Protein AF-A0A962NEY7-F1 (afdb_monomer_lite)

Sequence (91 aa):
MPSSPILSALLQQMADAFGVENLPPMHWTGQGGLRSPFYVTELAAASMGFAAGLLTLYRQGKPTPVTTDCRLASFWFGMSLRPQGWQLPGL

Structure (mmCIF, N/CA/C/O backbone):
data_AF-A0A962NEY7-F1
#
_entry.id   AF-A0A962NEY7-F1
#
loop_
_atom_site.group_PDB
_atom_site.id
_atom_site.type_symbol
_atom_site.label_atom_id
_atom_site.label_alt_id
_atom_site.label_comp_id
_atom_site.label_asym_id
_atom_site.label_entity_id
_atom_site.label_seq_id
_atom_site.pdbx_PDB_ins_code
_atom_site.Cartn_x
_atom_site.Cartn_y
_atom_site.Cartn_z
_atom_site.occupancy
_atom_site.B_iso_or_equiv
_atom_site.auth_seq_id
_atom_site.auth_comp_id
_atom_site.auth_asym_id
_atom_site.auth_atom_id
_atom_site.pdbx_PDB_model_num
ATOM 1 N N . MET A 1 1 ? 8.194 7.979 4.771 1.00 48.50 1 MET A N 1
ATOM 2 C CA . MET A 1 1 ? 7.686 8.894 3.731 1.00 48.50 1 MET A CA 1
ATOM 3 C C . MET A 1 1 ? 6.505 9.658 4.312 1.00 48.50 1 MET A C 1
ATOM 5 O O . MET A 1 1 ? 5.606 8.987 4.803 1.00 48.50 1 MET A O 1
ATOM 9 N N . PRO A 1 2 ? 6.498 11.004 4.342 1.00 47.03 2 PRO A N 1
ATOM 10 C CA . PRO A 1 2 ? 5.264 11.739 4.605 1.00 47.03 2 PRO A CA 1
ATOM 11 C C . PRO A 1 2 ? 4.271 11.452 3.467 1.00 47.03 2 PRO A C 1
ATOM 13 O O . PRO A 1 2 ? 4.695 11.256 2.330 1.00 47.03 2 PRO A O 1
ATOM 16 N N . SER A 1 3 ? 2.988 11.354 3.817 1.00 63.56 3 SER A N 1
ATOM 17 C CA . SER A 1 3 ? 1.779 11.292 2.974 1.00 63.56 3 SER A CA 1
ATOM 18 C C . SER A 1 3 ? 2.024 11.320 1.456 1.00 63.56 3 SER A C 1
ATOM 20 O O . SER A 1 3 ? 1.977 12.372 0.822 1.00 63.56 3 SER A O 1
ATOM 22 N N . SER A 1 4 ? 2.272 10.150 0.857 1.00 82.19 4 SER A N 1
ATOM 23 C CA . SER A 1 4 ? 2.296 10.030 -0.603 1.00 82.19 4 SER A CA 1
ATOM 24 C C . SER A 1 4 ? 0.863 10.159 -1.136 1.00 82.19 4 SER A C 1
ATOM 26 O O . SER A 1 4 ? 0.035 9.300 -0.816 1.00 82.19 4 SER A O 1
ATOM 28 N N . PRO A 1 5 ? 0.543 11.181 -1.954 1.00 90.00 5 PRO A N 1
ATOM 29 C CA . PRO A 1 5 ? -0.810 11.368 -2.480 1.00 90.00 5 PRO A CA 1
ATOM 30 C C . PRO A 1 5 ? -1.242 10.210 -3.388 1.00 90.00 5 PRO A C 1
ATOM 32 O O . PRO A 1 5 ? -2.424 9.882 -3.450 1.00 90.00 5 PRO A O 1
ATOM 35 N N . ILE A 1 6 ? -0.284 9.546 -4.042 1.00 93.50 6 ILE A N 1
ATOM 36 C CA . ILE A 1 6 ? -0.540 8.375 -4.883 1.00 93.50 6 ILE A CA 1
ATOM 37 C C . ILE A 1 6 ? -1.012 7.185 -4.043 1.00 93.50 6 ILE A C 1
ATOM 39 O O . ILE A 1 6 ? -1.981 6.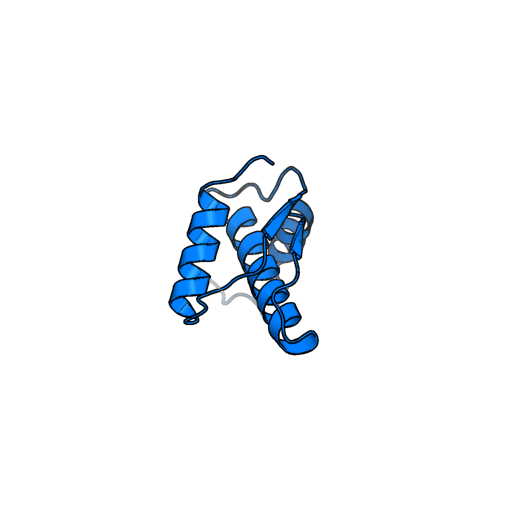531 -4.415 1.00 93.50 6 ILE A O 1
ATOM 43 N N . LEU A 1 7 ? -0.381 6.926 -2.891 1.00 94.06 7 LEU A N 1
ATOM 44 C CA . LEU A 1 7 ? -0.806 5.843 -1.995 1.00 94.06 7 LEU A CA 1
ATOM 45 C C . LEU A 1 7 ? -2.227 6.071 -1.476 1.00 94.06 7 LEU A C 1
ATOM 47 O O . LEU A 1 7 ? -3.030 5.141 -1.463 1.00 94.06 7 LEU A O 1
ATOM 51 N N . SER A 1 8 ? -2.554 7.306 -1.094 1.00 92.38 8 SER A N 1
ATOM 52 C CA . SER A 1 8 ? -3.908 7.665 -0.665 1.00 92.38 8 SER A CA 1
ATOM 53 C C . SER A 1 8 ? -4.933 7.496 -1.787 1.00 92.38 8 SER A C 1
ATOM 55 O O . SER A 1 8 ? -5.993 6.922 -1.554 1.00 92.38 8 SER A O 1
ATOM 57 N N . ALA A 1 9 ? -4.614 7.935 -3.008 1.00 95.38 9 ALA A N 1
ATOM 58 C CA . ALA A 1 9 ? -5.503 7.781 -4.157 1.00 95.38 9 ALA A CA 1
ATOM 59 C C . ALA A 1 9 ? -5.753 6.304 -4.506 1.00 95.38 9 ALA A C 1
ATOM 61 O O . ALA A 1 9 ? -6.894 5.913 -4.739 1.00 95.38 9 ALA A O 1
ATOM 62 N N . LEU A 1 10 ? -4.707 5.472 -4.497 1.00 96.00 10 LEU A N 1
ATOM 63 C CA . LEU A 1 10 ? -4.823 4.035 -4.755 1.00 96.00 10 LEU A CA 1
ATOM 64 C C . LEU A 1 10 ? -5.658 3.328 -3.687 1.00 96.00 10 LEU A C 1
ATOM 66 O O . LEU A 1 10 ? -6.516 2.520 -4.028 1.00 96.00 10 LEU A O 1
ATOM 70 N N . LEU A 1 11 ? -5.445 3.652 -2.408 1.00 94.94 11 LEU A N 1
ATOM 71 C CA . LEU A 1 11 ? -6.270 3.113 -1.328 1.00 94.94 11 LEU A CA 1
ATOM 72 C C . LEU A 1 11 ? -7.739 3.494 -1.482 1.00 94.94 11 LEU A C 1
ATOM 74 O O . LEU A 1 11 ? -8.589 2.635 -1.277 1.00 94.94 11 LEU A O 1
ATOM 78 N N . GLN A 1 12 ? -8.033 4.744 -1.849 1.00 94.50 12 GLN A N 1
ATOM 79 C CA . GLN A 1 12 ? -9.410 5.177 -2.068 1.00 94.50 12 GLN A CA 1
ATOM 80 C C . GLN A 1 12 ? -10.052 4.398 -3.219 1.00 94.50 12 GLN A C 1
ATOM 82 O O . GLN A 1 12 ? -11.136 3.855 -3.055 1.00 94.50 12 GLN A O 1
ATOM 87 N N . GLN A 1 13 ? -9.352 4.247 -4.347 1.00 96.62 13 GLN A N 1
ATOM 88 C CA . GLN A 1 13 ? -9.855 3.457 -5.475 1.00 96.62 13 GLN A CA 1
ATOM 89 C C . GLN A 1 13 ? -10.106 1.990 -5.098 1.00 96.62 13 GLN A C 1
ATOM 91 O O . GLN A 1 13 ? -11.100 1.409 -5.525 1.00 96.62 13 GLN A O 1
ATOM 96 N N . MET A 1 14 ? -9.228 1.383 -4.292 1.00 96.81 14 MET A N 1
ATOM 97 C CA . MET A 1 14 ? -9.431 0.023 -3.780 1.00 96.81 14 MET A CA 1
ATOM 98 C C . MET A 1 14 ? -10.627 -0.043 -2.823 1.00 96.81 14 MET A C 1
ATOM 100 O O . MET A 1 14 ? -11.435 -0.960 -2.922 1.00 96.81 14 MET A O 1
ATOM 104 N N . ALA A 1 15 ? -10.770 0.929 -1.923 1.00 95.06 15 ALA A N 1
ATOM 105 C CA . ALA A 1 15 ? -11.906 1.018 -1.012 1.00 95.06 15 ALA A CA 1
ATOM 106 C C . ALA A 1 15 ? -13.231 1.093 -1.781 1.00 95.06 15 ALA A C 1
ATOM 108 O O . ALA A 1 15 ? -14.124 0.283 -1.533 1.00 95.06 15 ALA A O 1
ATOM 109 N N . ASP A 1 16 ? -13.312 1.981 -2.773 1.00 96.38 16 ASP A N 1
ATOM 110 C CA . ASP A 1 16 ? -14.489 2.158 -3.623 1.00 96.38 16 ASP A CA 1
ATOM 111 C C . ASP A 1 16 ? -14.806 0.875 -4.408 1.00 96.38 16 ASP A C 1
ATOM 113 O O . ASP A 1 16 ? -15.950 0.425 -4.440 1.00 96.38 16 ASP A O 1
ATOM 117 N N . ALA A 1 17 ? -13.787 0.235 -4.995 1.00 96.75 17 ALA A N 1
ATOM 118 C CA . ALA A 1 17 ? -13.953 -0.982 -5.791 1.00 96.75 17 ALA A CA 1
ATOM 119 C C . ALA A 1 17 ? -14.463 -2.181 -4.973 1.00 96.75 17 ALA A C 1
ATOM 121 O O . ALA A 1 17 ? -15.176 -3.032 -5.504 1.00 96.75 17 ALA A O 1
ATOM 122 N N . PHE A 1 18 ? -14.098 -2.259 -3.692 1.00 94.38 18 PHE A N 1
ATOM 123 C CA . PHE A 1 18 ? -14.516 -3.334 -2.789 1.00 94.38 18 PHE A CA 1
ATOM 124 C C . PHE A 1 18 ? -15.713 -2.950 -1.901 1.00 94.38 18 PHE A C 1
ATOM 126 O O . PHE A 1 18 ? -16.159 -3.783 -1.113 1.00 94.38 18 PHE A O 1
ATOM 133 N N . GLY A 1 19 ? -16.234 -1.721 -2.003 1.00 94.38 19 GLY A N 1
ATOM 134 C CA . GLY A 1 19 ? -17.328 -1.230 -1.158 1.00 94.38 19 GLY A CA 1
ATOM 135 C C . GLY A 1 19 ? -16.960 -1.143 0.328 1.00 94.38 19 GLY A C 1
ATOM 136 O O . GLY A 1 19 ? -17.777 -1.455 1.192 1.00 94.38 19 GLY A O 1
ATOM 137 N N . VAL A 1 20 ? -15.713 -0.782 0.640 1.00 90.94 20 VAL A N 1
ATOM 138 C CA . VAL A 1 20 ? -15.181 -0.734 2.010 1.00 90.94 20 VAL A CA 1
ATOM 139 C C . VAL A 1 20 ? -15.180 0.707 2.504 1.00 90.94 20 VAL A C 1
ATOM 141 O O . VAL A 1 20 ? -14.368 1.514 2.070 1.00 90.94 20 VAL A O 1
ATOM 144 N N . GLU A 1 21 ? -16.053 1.028 3.455 1.00 85.00 21 GLU A N 1
ATOM 145 C CA . GLU A 1 21 ? -16.204 2.407 3.949 1.00 85.00 21 GLU A CA 1
ATOM 146 C C . GLU A 1 21 ? -15.171 2.793 5.019 1.00 85.00 21 GLU A C 1
ATOM 148 O O . GLU A 1 21 ? -14.791 3.954 5.132 1.00 85.00 21 GLU A O 1
ATOM 153 N N . ASN A 1 22 ? -14.704 1.824 5.815 1.00 83.69 22 ASN A N 1
ATOM 154 C CA . ASN A 1 22 ? -13.836 2.073 6.967 1.00 83.69 22 ASN A CA 1
ATOM 155 C C . ASN A 1 22 ? -12.569 1.224 6.901 1.00 83.69 22 ASN A C 1
ATOM 157 O O . ASN A 1 22 ? -12.496 0.124 7.457 1.00 83.69 22 ASN A O 1
ATOM 161 N N . LEU A 1 23 ? -11.547 1.758 6.236 1.00 83.06 23 LEU A N 1
ATOM 162 C CA . LEU A 1 23 ? -10.210 1.183 6.291 1.00 83.06 23 LEU A CA 1
ATOM 163 C C . LEU A 1 23 ? -9.506 1.548 7.604 1.00 83.06 23 LEU A C 1
ATOM 165 O O . LEU A 1 23 ? -9.690 2.649 8.128 1.00 83.06 23 LEU A O 1
ATOM 169 N N . PRO A 1 24 ? -8.662 0.650 8.140 1.00 89.50 24 PRO A N 1
ATOM 170 C CA . PRO A 1 24 ? -7.814 1.007 9.262 1.00 89.50 24 PRO A CA 1
ATOM 171 C C . PRO A 1 24 ? -6.810 2.103 8.885 1.00 89.50 24 PRO A C 1
ATOM 173 O O . PRO A 1 24 ? -6.462 2.242 7.71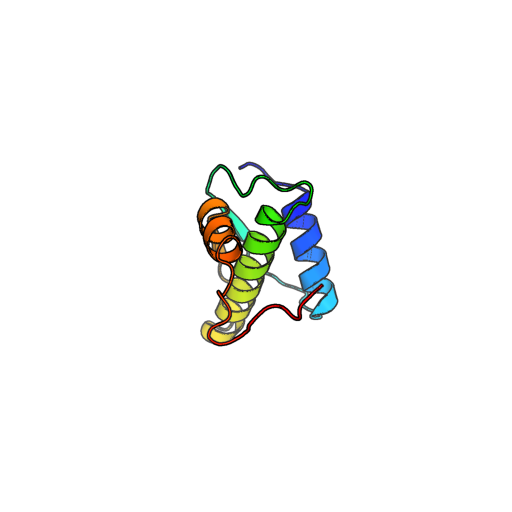2 1.00 89.50 24 PRO A O 1
ATOM 176 N N . PRO A 1 25 ? -6.267 2.836 9.874 1.00 91.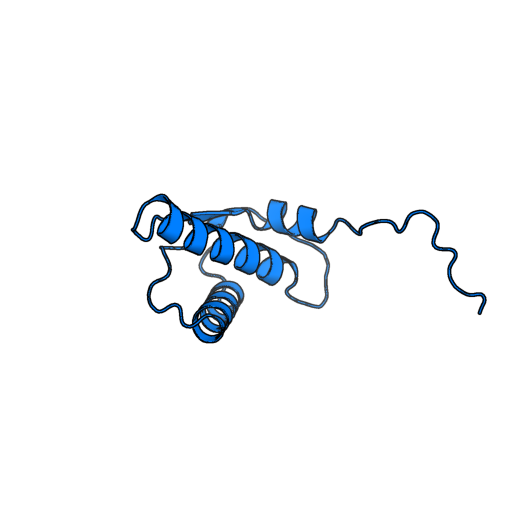44 25 PRO A N 1
ATOM 177 C CA . PRO A 1 25 ? -5.155 3.748 9.645 1.00 91.44 25 PRO A CA 1
ATOM 178 C C . PRO A 1 25 ? -3.969 3.026 8.991 1.00 91.44 25 PRO A C 1
ATOM 180 O O . PRO A 1 25 ? -3.484 2.016 9.508 1.00 91.44 25 PRO A O 1
ATOM 183 N N . MET A 1 26 ? -3.499 3.564 7.866 1.00 92.94 26 MET A N 1
ATOM 184 C CA . MET A 1 26 ? -2.403 2.996 7.081 1.00 92.94 26 MET A CA 1
ATOM 185 C C . MET A 1 26 ? -1.130 3.812 7.292 1.00 92.94 26 MET A C 1
ATOM 187 O O . MET A 1 26 ? -1.115 5.027 7.092 1.00 92.94 26 MET A O 1
ATOM 191 N N . HIS A 1 27 ? -0.049 3.134 7.662 1.00 94.75 27 HIS A N 1
ATOM 192 C CA . HIS A 1 27 ? 1.275 3.717 7.820 1.00 94.75 27 HIS A CA 1
ATOM 193 C C . HIS A 1 27 ? 2.229 3.170 6.762 1.00 94.75 27 HIS A C 1
ATOM 195 O O . HIS A 1 27 ? 2.253 1.973 6.473 1.00 94.75 27 HIS A O 1
ATOM 201 N N . TRP A 1 28 ? 3.062 4.053 6.220 1.00 94.75 28 TRP A N 1
ATOM 202 C CA . TRP A 1 28 ? 3.973 3.727 5.128 1.00 94.75 28 TRP A CA 1
ATOM 203 C C . TRP A 1 28 ? 5.424 3.947 5.549 1.00 94.75 28 TRP A C 1
ATOM 205 O O . TRP A 1 28 ? 5.840 5.069 5.862 1.00 94.75 28 TRP A O 1
ATOM 215 N N . THR A 1 29 ? 6.209 2.874 5.532 1.00 95.25 29 THR A N 1
ATOM 216 C CA . THR A 1 29 ? 7.650 2.888 5.818 1.00 95.25 29 THR A CA 1
ATOM 217 C C . THR A 1 29 ? 8.445 2.444 4.593 1.00 95.25 29 THR A C 1
ATOM 219 O O . THR A 1 29 ? 7.877 2.191 3.531 1.00 95.25 29 THR A O 1
ATOM 222 N N . GLY A 1 30 ? 9.770 2.378 4.719 1.00 91.12 30 GLY A N 1
ATOM 223 C CA . GLY A 1 30 ? 10.651 2.008 3.616 1.00 91.12 30 GLY A CA 1
ATOM 224 C C . GLY A 1 30 ? 10.956 3.183 2.686 1.00 91.12 30 GLY A C 1
ATOM 225 O O . GLY A 1 30 ? 10.156 4.101 2.505 1.00 91.12 30 GLY A O 1
ATOM 226 N N . GLN A 1 31 ? 12.168 3.186 2.136 1.00 89.62 31 GLN A N 1
ATOM 227 C CA . GLN A 1 31 ? 12.653 4.206 1.205 1.00 89.62 31 GLN A CA 1
ATOM 228 C C . GLN A 1 31 ? 13.261 3.533 -0.026 1.00 89.62 31 GLN A C 1
ATOM 230 O O . GLN A 1 31 ? 14.036 2.575 0.094 1.00 89.62 31 GLN A O 1
ATOM 235 N N . GLY A 1 32 ? 12.941 4.076 -1.199 1.00 85.88 32 GLY A N 1
ATOM 236 C CA . GLY A 1 32 ? 13.285 3.494 -2.493 1.00 85.88 32 GLY A CA 1
ATOM 237 C C . GLY A 1 32 ? 12.236 2.503 -3.002 1.00 85.88 32 GLY A C 1
ATOM 238 O O . GLY A 1 32 ? 11.331 2.098 -2.277 1.00 85.88 32 GLY A O 1
ATOM 239 N N . GLY A 1 33 ? 12.371 2.130 -4.269 1.00 89.44 33 GLY A N 1
ATOM 240 C CA . GLY A 1 33 ? 11.439 1.262 -4.978 1.00 89.44 33 GLY A CA 1
ATOM 241 C C . GLY A 1 33 ? 11.997 0.854 -6.337 1.00 89.44 33 GLY A C 1
ATOM 242 O O . GLY A 1 33 ? 13.144 1.173 -6.670 1.00 89.44 33 GLY A O 1
ATOM 243 N N . LEU A 1 34 ? 11.186 0.158 -7.131 1.00 86.81 34 LEU A N 1
ATOM 244 C CA . LEU A 1 34 ? 11.555 -0.210 -8.496 1.00 86.81 34 LEU A CA 1
ATOM 245 C C . LEU A 1 34 ? 11.737 1.042 -9.364 1.00 86.81 34 LEU A C 1
ATOM 247 O O . LEU A 1 34 ? 10.938 1.976 -9.303 1.00 86.81 34 LEU A O 1
ATOM 251 N N . ARG A 1 35 ? 12.767 1.038 -10.220 1.00 87.81 35 ARG A N 1
ATOM 252 C CA . ARG A 1 35 ? 12.924 2.046 -11.277 1.00 87.81 35 ARG A CA 1
ATOM 253 C C . ARG A 1 35 ? 11.914 1.750 -12.379 1.00 87.81 35 ARG A C 1
ATOM 255 O O . ARG A 1 35 ? 12.188 0.965 -13.278 1.00 87.81 35 ARG A O 1
ATOM 262 N N . SER A 1 36 ? 10.743 2.358 -12.269 1.00 86.81 36 SER A N 1
ATOM 263 C CA . SER A 1 36 ? 9.631 2.183 -13.196 1.00 86.81 36 SER A CA 1
ATOM 264 C C . SER A 1 36 ? 9.108 3.549 -13.643 1.00 86.81 36 SER A C 1
ATOM 266 O O . SER A 1 36 ? 9.082 4.468 -12.824 1.00 86.81 36 SER A O 1
ATOM 268 N N . PRO A 1 37 ? 8.667 3.700 -14.907 1.00 91.81 37 PRO A N 1
ATOM 269 C CA . PRO A 1 37 ? 7.950 4.897 -15.346 1.00 91.81 37 PRO A CA 1
ATOM 270 C C . PRO A 1 37 ? 6.543 5.009 -14.729 1.00 91.81 37 PRO A C 1
ATOM 272 O O . PRO A 1 37 ? 5.932 6.069 -14.793 1.00 91.81 37 PRO A O 1
ATOM 275 N N . PHE A 1 38 ? 6.033 3.930 -14.126 1.00 90.94 38 PHE A N 1
ATOM 276 C CA . PHE A 1 38 ? 4.742 3.880 -13.436 1.00 90.94 38 PHE A CA 1
ATOM 277 C C . PHE A 1 38 ? 4.923 3.714 -11.923 1.00 90.94 38 PHE A C 1
ATOM 279 O O . PHE A 1 38 ? 5.906 3.110 -11.483 1.00 90.94 38 PHE A O 1
ATOM 286 N N . TYR A 1 39 ? 3.923 4.140 -11.143 1.00 93.75 39 TYR A N 1
ATOM 287 C CA . TYR A 1 39 ? 3.854 4.044 -9.672 1.00 93.75 39 TYR A CA 1
ATOM 288 C C . TYR A 1 39 ? 3.652 2.606 -9.144 1.00 93.75 39 TYR A C 1
ATOM 290 O O . TYR A 1 39 ? 2.763 2.321 -8.343 1.00 93.75 39 TYR A O 1
ATOM 298 N N . VAL A 1 40 ? 4.454 1.656 -9.629 1.00 92.75 40 VAL A N 1
ATOM 299 C CA . VAL A 1 40 ? 4.343 0.224 -9.297 1.00 92.75 40 VAL A CA 1
ATOM 300 C C . VAL A 1 40 ? 4.730 -0.075 -7.852 1.00 92.75 40 VAL A C 1
ATOM 302 O O . VAL A 1 40 ? 4.220 -1.027 -7.273 1.00 92.75 40 VAL A O 1
ATOM 305 N N . THR A 1 41 ? 5.610 0.735 -7.256 1.00 94.25 41 THR A N 1
ATOM 306 C CA . THR A 1 41 ? 5.993 0.581 -5.845 1.00 94.25 41 THR A CA 1
ATOM 307 C C . THR A 1 41 ? 4.824 0.961 -4.943 1.00 94.25 41 THR A C 1
ATOM 309 O O . THR A 1 41 ? 4.498 0.240 -4.003 1.00 94.25 41 THR A O 1
ATOM 312 N N . GLU A 1 42 ? 4.156 2.064 -5.261 1.00 94.81 42 GLU A N 1
ATOM 313 C CA . GLU A 1 42 ? 2.971 2.536 -4.564 1.00 94.81 42 GLU A CA 1
ATOM 314 C C . GLU A 1 42 ? 1.802 1.575 -4.768 1.00 94.81 42 GLU A C 1
ATOM 316 O O . GLU A 1 42 ? 1.134 1.232 -3.799 1.00 94.81 42 GLU A O 1
ATOM 321 N N . LEU A 1 43 ? 1.599 1.067 -5.988 1.00 94.94 43 LEU A N 1
ATOM 322 C CA . LEU A 1 43 ? 0.592 0.040 -6.261 1.00 94.94 43 LEU A CA 1
ATOM 323 C C . LEU A 1 43 ? 0.833 -1.227 -5.433 1.00 94.94 43 LEU A C 1
ATOM 325 O O . LEU A 1 43 ? -0.103 -1.737 -4.817 1.00 94.94 43 LEU A O 1
ATOM 329 N N . ALA A 1 44 ? 2.077 -1.710 -5.381 1.00 94.88 44 ALA A N 1
ATOM 330 C CA . ALA A 1 44 ? 2.452 -2.872 -4.583 1.00 94.88 44 ALA A CA 1
ATOM 331 C C . ALA A 1 44 ? 2.154 -2.654 -3.093 1.00 94.88 44 ALA A C 1
ATOM 333 O O . ALA A 1 44 ? 1.476 -3.467 -2.462 1.00 94.88 44 ALA A O 1
ATOM 334 N N . ALA A 1 45 ? 2.627 -1.534 -2.541 1.00 95.75 45 ALA A N 1
ATOM 335 C CA . ALA A 1 45 ? 2.442 -1.202 -1.136 1.00 95.75 45 ALA A CA 1
ATOM 336 C C . ALA A 1 45 ? 0.961 -0.996 -0.781 1.00 95.75 45 ALA A C 1
ATOM 338 O O . ALA A 1 45 ? 0.492 -1.564 0.203 1.00 95.75 45 ALA A O 1
ATOM 339 N N . ALA A 1 46 ? 0.206 -0.254 -1.599 1.00 95.81 46 ALA A N 1
ATOM 340 C CA . ALA A 1 46 ? -1.225 -0.041 -1.400 1.00 95.81 46 ALA A CA 1
ATOM 341 C C . ALA A 1 46 ? -2.004 -1.361 -1.425 1.00 95.81 46 ALA A C 1
ATOM 343 O O . ALA A 1 46 ? -2.807 -1.602 -0.530 1.00 95.81 46 ALA A O 1
ATOM 344 N N . SER A 1 47 ? -1.708 -2.249 -2.382 1.00 95.88 47 SER A N 1
ATOM 345 C CA . SER A 1 47 ? -2.382 -3.550 -2.507 1.00 95.88 47 SER A CA 1
ATOM 346 C C . SER A 1 47 ? -2.156 -4.426 -1.273 1.00 95.88 47 SER A C 1
ATOM 348 O O . SER A 1 47 ? -3.099 -5.000 -0.728 1.00 95.88 47 SER A O 1
ATOM 350 N N . MET A 1 48 ? -0.906 -4.505 -0.800 1.00 95.94 48 MET A N 1
ATOM 351 C CA . MET A 1 48 ? -0.561 -5.275 0.397 1.00 95.94 48 MET A CA 1
ATOM 352 C C . MET A 1 48 ? -1.172 -4.671 1.666 1.00 95.94 48 MET A C 1
ATOM 354 O O . MET A 1 48 ? -1.741 -5.405 2.473 1.00 95.94 48 MET A O 1
ATOM 358 N N . GLY A 1 49 ? -1.095 -3.347 1.829 1.00 95.62 49 GLY A N 1
ATOM 359 C CA . GLY A 1 49 ? -1.674 -2.643 2.973 1.00 95.62 49 GLY A CA 1
ATOM 360 C C . GLY A 1 49 ? -3.196 -2.778 3.031 1.00 95.62 49 GLY A C 1
ATOM 361 O O . GLY A 1 49 ? -3.745 -3.088 4.085 1.00 95.62 49 GLY A O 1
ATOM 362 N N . PHE A 1 50 ? -3.873 -2.633 1.890 1.00 96.69 50 PHE A N 1
ATOM 363 C CA . PHE A 1 50 ? -5.318 -2.820 1.768 1.00 96.69 50 PHE A CA 1
ATOM 364 C C . PHE A 1 50 ? -5.739 -4.244 2.146 1.00 96.69 50 PHE A C 1
ATOM 366 O O . PHE A 1 50 ? -6.586 -4.427 3.021 1.00 96.69 50 PHE A O 1
ATOM 373 N N . ALA A 1 51 ? -5.090 -5.260 1.564 1.00 95.62 51 ALA A N 1
ATOM 374 C CA . ALA A 1 51 ? -5.357 -6.660 1.888 1.00 95.62 51 ALA A CA 1
ATOM 375 C C . ALA A 1 51 ? -5.116 -6.968 3.377 1.00 95.62 51 ALA A C 1
ATOM 377 O O . ALA A 1 51 ? -5.928 -7.643 4.013 1.00 95.62 51 ALA A O 1
ATOM 378 N N . ALA A 1 52 ? -4.039 -6.436 3.960 1.00 95.25 52 ALA A N 1
ATOM 379 C CA . ALA A 1 52 ? -3.780 -6.556 5.390 1.00 95.25 52 ALA A CA 1
ATOM 380 C C . ALA A 1 52 ? -4.866 -5.863 6.231 1.00 95.25 52 ALA A C 1
ATOM 382 O O . ALA A 1 52 ? -5.285 -6.415 7.245 1.00 95.25 52 ALA A O 1
ATOM 383 N N . GLY A 1 53 ? -5.376 -4.706 5.803 1.00 94.69 53 GLY A N 1
ATOM 384 C CA . GLY A 1 53 ? -6.475 -4.011 6.475 1.00 94.69 53 GLY A CA 1
ATOM 385 C C . GLY A 1 53 ? -7.785 -4.803 6.471 1.00 94.69 53 GLY A C 1
ATOM 386 O O . GLY A 1 53 ? -8.447 -4.911 7.501 1.00 94.69 53 GLY A O 1
ATOM 387 N N . LEU A 1 54 ? -8.128 -5.438 5.349 1.00 94.19 54 LEU A N 1
ATOM 388 C CA . LEU A 1 54 ? -9.269 -6.358 5.295 1.00 94.19 54 LEU A CA 1
ATOM 389 C C . LEU A 1 54 ? -9.059 -7.578 6.193 1.00 94.19 54 LEU A C 1
ATOM 391 O O . LEU A 1 54 ? -9.986 -8.037 6.860 1.00 94.19 54 LEU A O 1
ATOM 395 N N . LEU A 1 55 ? -7.828 -8.087 6.260 1.00 94.00 55 LEU A N 1
ATOM 396 C CA . LEU A 1 55 ? -7.498 -9.206 7.128 1.00 94.00 55 LEU A CA 1
ATOM 397 C C . LEU A 1 55 ? -7.629 -8.837 8.613 1.00 94.00 55 LEU A C 1
ATOM 399 O O . LEU A 1 55 ? -8.103 -9.665 9.391 1.00 94.00 55 LEU A O 1
ATOM 403 N N . THR A 1 56 ? -7.248 -7.623 9.029 1.00 92.62 56 THR A N 1
ATOM 404 C CA . THR A 1 56 ? -7.439 -7.197 10.426 1.00 92.62 56 THR A CA 1
ATOM 405 C C . THR A 1 56 ? -8.918 -7.112 10.778 1.00 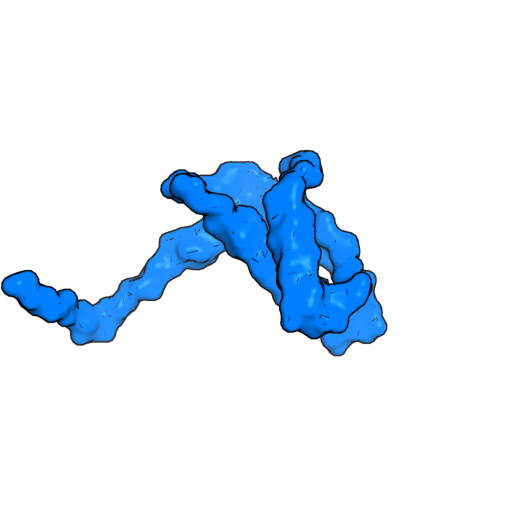92.62 56 THR A C 1
ATOM 407 O O . THR A 1 56 ? -9.311 -7.672 11.802 1.00 92.62 56 THR A O 1
ATOM 410 N N . LEU A 1 57 ? -9.740 -6.531 9.899 1.00 88.88 57 LEU A N 1
ATOM 411 C CA . LEU A 1 57 ? -11.198 -6.514 10.042 1.00 88.88 57 LEU A CA 1
ATOM 412 C C . LEU A 1 57 ? -11.761 -7.931 10.192 1.00 88.88 57 LEU A C 1
ATOM 414 O O . LEU A 1 57 ? -12.472 -8.212 11.155 1.00 88.88 57 LEU A O 1
ATOM 418 N N . TYR A 1 58 ? -11.378 -8.843 9.296 1.00 91.00 58 TYR A N 1
ATOM 419 C CA . TYR A 1 58 ? -11.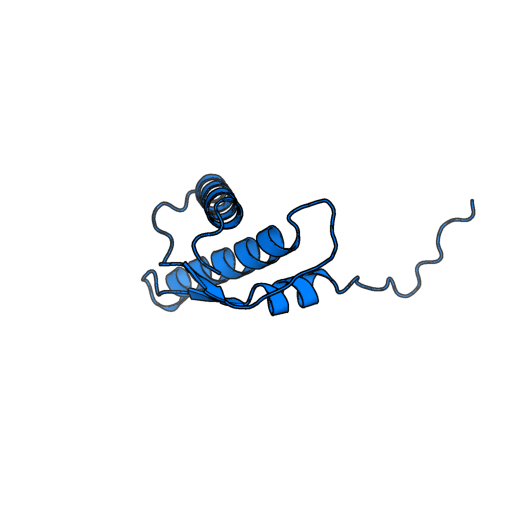841 -10.230 9.315 1.00 91.00 58 TYR A CA 1
ATOM 420 C C . TYR A 1 58 ? -11.407 -10.993 10.577 1.00 91.00 58 TYR A C 1
ATOM 422 O O . TYR A 1 58 ? -12.194 -11.737 11.156 1.00 91.00 58 TYR A O 1
ATOM 430 N N . ARG A 1 59 ? -10.154 -10.831 11.025 1.00 93.56 59 ARG A N 1
ATOM 431 C CA . ARG A 1 59 ? -9.606 -11.616 12.148 1.00 93.56 59 ARG A CA 1
ATOM 432 C C . ARG A 1 59 ? -9.936 -11.048 13.520 1.00 93.56 59 ARG A C 1
ATOM 434 O O . ARG A 1 59 ? -10.016 -11.816 14.472 1.00 93.56 59 ARG A O 1
ATOM 441 N N . GLN A 1 60 ? -10.035 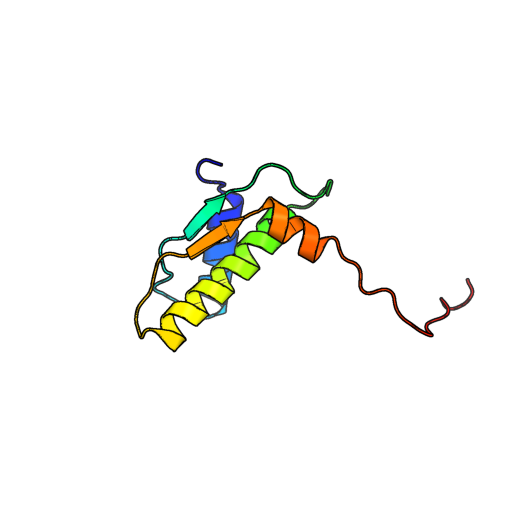-9.728 13.639 1.00 90.06 60 GLN A N 1
ATOM 442 C CA . GLN A 1 60 ? -10.151 -9.031 14.923 1.00 90.06 60 GLN A CA 1
ATOM 443 C C . GLN A 1 60 ? -11.532 -8.396 15.121 1.00 90.06 60 GLN A C 1
ATOM 445 O O . GLN A 1 60 ? -11.807 -7.885 16.204 1.00 90.06 60 GLN A O 1
ATOM 450 N N . GLY A 1 61 ? -12.385 -8.394 14.091 1.00 88.94 61 GLY A N 1
ATOM 451 C CA . GLY A 1 61 ? -13.708 -7.766 14.119 1.00 88.94 61 GLY A CA 1
ATOM 452 C C . GLY A 1 61 ? -13.668 -6.236 14.165 1.00 88.94 61 GLY A C 1
ATOM 453 O O . GLY A 1 61 ? -14.696 -5.606 14.396 1.00 88.94 61 GLY A O 1
ATOM 454 N N . LYS A 1 62 ? -12.491 -5.624 13.988 1.00 87.88 62 LYS A N 1
ATOM 455 C CA . LYS A 1 62 ? -12.300 -4.171 14.020 1.00 87.88 62 LYS A CA 1
ATOM 456 C C . LYS A 1 62 ? -11.131 -3.734 13.133 1.00 87.88 62 LYS A C 1
ATOM 458 O O . LYS A 1 62 ? -10.188 -4.510 12.957 1.00 87.88 62 LYS A O 1
ATOM 463 N N . PRO A 1 63 ? -11.162 -2.501 12.600 1.00 86.94 63 PRO A N 1
ATOM 464 C CA . PRO A 1 63 ? -10.054 -1.960 11.830 1.00 86.94 63 PRO A CA 1
ATOM 465 C C . PRO A 1 63 ? -8.877 -1.666 12.765 1.00 86.94 63 PRO A C 1
ATOM 467 O O . PRO A 1 63 ? -8.939 -0.772 13.610 1.00 86.94 63 PRO A O 1
ATOM 470 N N . THR A 1 64 ? -7.794 -2.424 12.608 1.00 91.94 64 THR A N 1
ATOM 471 C CA . THR A 1 64 ? -6.550 -2.237 13.369 1.00 91.94 64 THR A CA 1
ATOM 472 C C . THR A 1 64 ? -5.480 -1.629 12.466 1.00 91.94 64 THR A C 1
ATOM 474 O O . THR A 1 64 ? -5.366 -2.087 11.326 1.00 91.94 64 THR A O 1
ATOM 477 N N . PRO A 1 65 ? -4.690 -0.641 12.941 1.00 94.62 65 PRO A N 1
ATOM 478 C CA . PRO A 1 65 ? -3.668 0.011 12.131 1.00 94.62 65 PRO A CA 1
ATOM 479 C C . PRO A 1 65 ? -2.723 -0.973 11.444 1.00 94.62 65 PRO A C 1
ATOM 481 O O . PRO A 1 65 ? -2.280 -1.952 12.047 1.00 94.62 65 PRO A O 1
ATOM 484 N N . VAL A 1 66 ? -2.388 -0.676 10.193 1.00 95.25 66 VAL A N 1
ATOM 485 C CA . VAL A 1 66 ? -1.497 -1.488 9.360 1.00 95.25 66 VAL A CA 1
ATOM 486 C C . VAL A 1 66 ? -0.290 -0.651 8.970 1.00 95.25 66 VAL A C 1
ATOM 488 O O . VAL A 1 66 ? -0.427 0.514 8.603 1.00 95.25 66 VAL A O 1
ATOM 491 N N . THR A 1 67 ? 0.894 -1.258 9.014 1.00 96.12 67 THR A N 1
ATOM 492 C CA . THR A 1 67 ? 2.127 -0.654 8.505 1.00 96.12 67 THR A CA 1
ATOM 493 C C . THR A 1 67 ? 2.642 -1.485 7.346 1.00 96.12 67 THR A C 1
ATOM 495 O O . THR A 1 67 ? 2.845 -2.688 7.495 1.00 96.12 67 THR A O 1
ATOM 498 N N . THR A 1 68 ? 2.882 -0.843 6.207 1.00 95.38 68 THR A N 1
ATOM 499 C CA . THR A 1 68 ? 3.476 -1.490 5.034 1.00 95.38 68 THR A CA 1
ATOM 500 C C . THR A 1 68 ? 4.812 -0.844 4.705 1.00 95.38 68 THR A C 1
ATOM 502 O O . THR A 1 68 ? 4.915 0.380 4.588 1.00 95.38 68 THR A O 1
ATOM 505 N N . ASP A 1 69 ? 5.836 -1.675 4.519 1.00 95.75 69 ASP A N 1
ATOM 506 C CA . ASP A 1 69 ? 7.128 -1.226 4.017 1.00 95.75 69 ASP A CA 1
ATOM 507 C C . ASP A 1 69 ? 7.125 -1.208 2.484 1.00 95.75 69 ASP A C 1
ATOM 509 O O . ASP A 1 69 ? 7.068 -2.250 1.826 1.00 95.75 69 ASP A O 1
ATOM 513 N N . CYS A 1 70 ? 7.195 -0.008 1.909 1.00 93.94 70 CYS A N 1
ATOM 514 C CA . CYS A 1 70 ? 7.095 0.206 0.468 1.00 93.94 70 CYS A CA 1
ATOM 515 C C . CYS A 1 70 ? 8.265 -0.431 -0.290 1.00 93.94 70 CYS A C 1
ATOM 517 O O . CYS A 1 70 ? 8.086 -0.936 -1.399 1.00 93.94 70 CYS A O 1
ATOM 519 N N . ARG A 1 71 ? 9.463 -0.461 0.309 1.00 93.44 71 ARG A N 1
ATOM 520 C CA . ARG A 1 71 ? 10.645 -1.043 -0.330 1.00 93.44 71 ARG A CA 1
ATOM 521 C C . ARG A 1 71 ? 10.519 -2.562 -0.390 1.00 93.44 71 ARG A C 1
ATOM 523 O O . ARG A 1 71 ? 10.763 -3.142 -1.446 1.00 93.44 71 ARG A O 1
ATOM 530 N N . LEU A 1 72 ? 10.104 -3.204 0.701 1.00 94.38 72 LEU A N 1
ATOM 531 C CA . LEU A 1 72 ? 9.875 -4.652 0.710 1.00 94.38 72 LEU A CA 1
ATOM 532 C C . LEU A 1 72 ? 8.736 -5.056 -0.234 1.00 94.38 72 LEU A C 1
ATOM 534 O O . LEU A 1 72 ? 8.897 -6.010 -0.995 1.00 94.38 72 LEU A O 1
ATOM 538 N N . ALA A 1 73 ? 7.636 -4.295 -0.258 1.00 94.19 73 ALA A N 1
ATOM 539 C CA . ALA A 1 73 ? 6.547 -4.514 -1.210 1.00 94.19 73 ALA A CA 1
ATOM 540 C C . ALA A 1 73 ? 7.044 -4.435 -2.666 1.00 94.19 73 ALA A C 1
ATOM 542 O O . ALA A 1 73 ? 6.725 -5.300 -3.484 1.00 94.19 73 ALA A O 1
ATOM 543 N N . SER A 1 74 ? 7.899 -3.452 -2.973 1.00 92.38 74 SER A N 1
ATOM 544 C CA . SER A 1 74 ? 8.502 -3.304 -4.302 1.00 92.38 74 SER A CA 1
ATOM 545 C C . SER A 1 74 ? 9.383 -4.491 -4.696 1.00 92.38 74 SER A C 1
ATOM 547 O O . SER A 1 74 ? 9.364 -4.903 -5.851 1.00 92.38 74 SER A O 1
ATOM 549 N N . PHE A 1 75 ? 10.122 -5.086 -3.754 1.00 91.19 75 PHE A N 1
ATOM 550 C CA . PHE A 1 75 ? 10.940 -6.266 -4.036 1.00 91.19 75 PHE A CA 1
ATOM 551 C C . PHE A 1 75 ? 10.096 -7.507 -4.299 1.00 91.19 75 PHE A C 1
ATOM 553 O O . PHE A 1 75 ? 10.445 -8.286 -5.182 1.00 91.19 75 PHE A O 1
ATOM 560 N N . TRP A 1 76 ? 8.971 -7.665 -3.599 1.00 87.19 76 TRP A N 1
ATOM 561 C CA . TRP A 1 76 ? 8.037 -8.753 -3.876 1.00 87.19 76 TRP A CA 1
ATOM 562 C C . TRP A 1 76 ? 7.432 -8.626 -5.280 1.00 87.19 76 TRP A C 1
ATOM 564 O O . TRP A 1 76 ? 7.444 -9.591 -6.036 1.00 87.19 76 TRP A O 1
ATOM 574 N N . PHE A 1 77 ? 6.997 -7.421 -5.671 1.00 83.00 77 PHE A N 1
ATOM 575 C CA . PHE A 1 77 ? 6.496 -7.145 -7.028 1.00 83.00 77 PHE A CA 1
ATOM 576 C C . PHE A 1 77 ? 7.591 -7.187 -8.103 1.00 83.00 77 PHE A C 1
ATOM 578 O O . PHE A 1 77 ? 7.311 -7.462 -9.266 1.00 83.00 77 PHE A O 1
ATOM 585 N N . GLY A 1 78 ? 8.844 -6.930 -7.726 1.00 78.06 78 GLY A N 1
ATOM 586 C CA . GLY A 1 78 ? 10.006 -7.042 -8.603 1.00 78.06 78 GLY A CA 1
ATOM 587 C C . GLY A 1 78 ? 10.386 -8.484 -8.941 1.00 78.06 78 GLY A C 1
ATOM 588 O O . GLY A 1 78 ? 11.182 -8.701 -9.855 1.00 78.06 78 GLY A O 1
ATOM 589 N N . MET A 1 79 ? 9.835 -9.478 -8.236 1.00 69.94 79 MET A N 1
ATOM 590 C CA . MET A 1 79 ? 10.034 -10.878 -8.585 1.00 69.94 79 MET A CA 1
ATOM 591 C C . MET A 1 79 ? 9.127 -11.269 -9.753 1.00 69.94 79 MET A C 1
ATOM 593 O O . MET A 1 79 ? 7.926 -11.467 -9.597 1.00 69.94 79 MET A O 1
ATOM 597 N N . SER A 1 80 ? 9.713 -11.456 -10.934 1.00 66.62 80 SER A N 1
ATOM 598 C CA . SER A 1 80 ? 9.036 -12.159 -12.021 1.00 66.62 80 SER A CA 1
ATOM 599 C C . SER A 1 80 ? 8.994 -13.656 -11.705 1.00 66.62 80 SER A C 1
ATOM 601 O O . SER A 1 80 ? 10.052 -14.271 -11.515 1.00 66.62 80 SER A O 1
ATOM 603 N N . LEU A 1 81 ? 7.810 -14.271 -11.724 1.00 66.12 81 LEU A N 1
ATOM 604 C CA . LEU A 1 81 ? 7.715 -15.722 -11.890 1.00 66.12 81 LEU A CA 1
ATOM 605 C C . LEU A 1 81 ? 8.453 -16.087 -13.181 1.00 66.12 81 LEU A C 1
ATOM 607 O O . LEU A 1 81 ? 8.093 -15.618 -14.260 1.00 66.12 81 LEU A O 1
ATOM 611 N N . ARG A 1 82 ? 9.521 -16.883 -13.073 1.00 70.12 82 ARG A N 1
ATOM 612 C CA . ARG A 1 82 ? 10.202 -17.415 -14.255 1.00 70.12 82 ARG A CA 1
ATOM 613 C C . ARG A 1 82 ? 9.386 -18.599 -14.751 1.00 70.12 82 ARG A C 1
ATOM 615 O O . ARG A 1 82 ? 9.277 -19.577 -14.007 1.00 70.12 82 ARG A O 1
ATOM 622 N N . PRO A 1 83 ? 8.800 -18.533 -15.954 1.00 70.25 83 PRO A N 1
ATOM 623 C CA . PRO A 1 83 ? 8.031 -19.652 -16.454 1.00 70.25 83 PRO A CA 1
ATOM 624 C C . PRO A 1 83 ? 8.967 -20.854 -16.623 1.00 70.25 83 PRO A C 1
ATOM 626 O O . PRO A 1 83 ? 10.007 -20.767 -17.273 1.00 70.25 83 PRO A O 1
ATOM 629 N N . GLN A 1 84 ? 8.621 -21.971 -15.987 1.00 80.81 84 GLN A N 1
ATOM 630 C CA . GLN A 1 84 ? 9.345 -23.229 -16.145 1.00 80.81 84 GLN A CA 1
ATOM 631 C C . GLN A 1 84 ? 8.728 -23.999 -17.312 1.00 80.81 84 GLN A C 1
ATOM 633 O O . GLN A 1 84 ? 7.514 -24.167 -17.367 1.00 80.81 84 GLN A O 1
ATOM 638 N N . GLY A 1 85 ? 9.553 -24.441 -18.262 1.00 81.94 85 GLY A N 1
ATOM 639 C CA . GLY A 1 85 ? 9.093 -25.211 -19.424 1.00 81.94 85 GLY A CA 1
ATOM 640 C C . GLY A 1 85 ? 8.439 -24.396 -20.549 1.00 81.94 85 GLY A C 1
ATOM 641 O O . GLY A 1 85 ? 8.085 -24.976 -21.570 1.00 81.94 85 GLY A O 1
ATOM 642 N N . TRP A 1 86 ? 8.315 -23.069 -20.421 1.00 76.62 86 TRP A N 1
ATOM 643 C CA . TRP A 1 86 ? 7.856 -22.211 -21.520 1.00 76.62 86 TRP A CA 1
ATOM 644 C C . TRP A 1 86 ? 9.051 -21.804 -22.394 1.00 76.62 86 TRP A C 1
ATOM 646 O O . TRP A 1 86 ? 9.887 -21.002 -21.981 1.00 76.62 86 TRP A O 1
ATOM 656 N N . GLN A 1 87 ? 9.127 -22.335 -23.617 1.00 78.25 87 GLN A N 1
ATOM 657 C CA . GLN A 1 87 ? 9.978 -21.772 -24.670 1.00 78.25 87 GLN A CA 1
ATOM 658 C C . GLN A 1 87 ? 9.222 -20.653 -25.387 1.00 78.25 87 GLN A C 1
ATOM 660 O O . GLN A 1 87 ? 8.113 -20.886 -25.873 1.00 78.25 87 GLN A O 1
ATOM 665 N N . LEU A 1 88 ? 9.792 -19.442 -25.424 1.00 75.38 88 LEU A N 1
ATOM 666 C CA . LEU A 1 88 ? 9.207 -18.339 -26.191 1.00 75.38 88 LEU A CA 1
ATOM 667 C C . LEU A 1 88 ? 8.900 -18.842 -27.614 1.00 75.38 88 LEU A C 1
ATOM 669 O O . LEU A 1 88 ? 9.792 -19.445 -28.218 1.00 75.38 88 LEU A O 1
ATOM 673 N N . PRO A 1 89 ? 7.681 -18.630 -28.143 1.00 73.25 89 PRO A N 1
ATOM 674 C CA . PRO A 1 89 ? 7.393 -18.966 -29.530 1.00 73.25 89 PRO A CA 1
ATOM 675 C C . PRO A 1 89 ? 8.425 -18.279 -30.429 1.00 73.25 89 PRO A C 1
ATOM 677 O O . PRO A 1 89 ? 8.746 -17.110 -30.200 1.00 73.25 89 PRO A O 1
ATOM 680 N N . GLY A 1 90 ? 8.984 -19.019 -31.390 1.00 77.62 90 GLY A N 1
ATOM 681 C CA . GLY A 1 90 ? 9.957 -18.470 -32.333 1.00 77.62 90 GLY A CA 1
ATOM 682 C C . GLY A 1 90 ? 9.390 -17.239 -33.043 1.00 77.62 90 GLY A C 1
ATOM 683 O O . GLY A 1 90 ? 8.206 -17.231 -33.382 1.00 77.62 90 GLY A O 1
ATOM 684 N N . LEU A 1 91 ? 10.233 -16.212 -33.196 1.00 54.00 91 LEU A N 1
ATOM 685 C CA . LEU A 1 91 ? 9.937 -15.008 -33.981 1.00 54.00 91 LEU A CA 1
ATOM 686 C C . LEU A 1 91 ? 9.662 -15.352 -35.447 1.00 54.00 91 LEU A C 1
ATOM 688 O O . LEU A 1 91 ? 10.395 -16.214 -35.986 1.00 54.00 91 LEU A O 1
#

Secondary structure (DSSP, 8-state):
----HHHHHHHHHHHHHHT-S-PPPEEEE-------SS-HHHHHHHHHHHHHHHHHHHHHSS---EEEEHHHHHHHHT-----SS-PPPP-

Radius of gyration: 15.76 Å; chains: 1; bounding box: 31×37×49 Å

Foldseek 3Di:
DPDDVLLVVLLVVVCVVVVNDDFAAEAEAADDADPDPDPVLSNQQSVVQNVVQVVCCVPVVDRDYDYTYSHVSRVVVVDDDDDDPDDDPDD

pLDDT: mean 88.09, std 10.61, range [47.03, 96.81]